Protein AF-A0A8T5PJ84-F1 (afdb_monomer_lite)

Radius of gyration: 14.17 Å; chains: 1; bounding box: 36×27×32 Å

Sequence (69 aa):
MEDRILKEIKAELIKDKKFREELSIALITEILESNDLNISEEEVNKKVKRIFNELVDIKLQQKNILIES

Foldseek 3Di:
DVVVVLVVLLVVLVVDPVSVVVLVVVLVVVCVVVVCPPDDPVNSVVSSVVSSVVSSVVVVVVVVVVVVD

pLDDT: mean 84.64, std 12.78, range [39.69, 95.69]

Structure (mmCIF, N/CA/C/O backbone):
data_AF-A0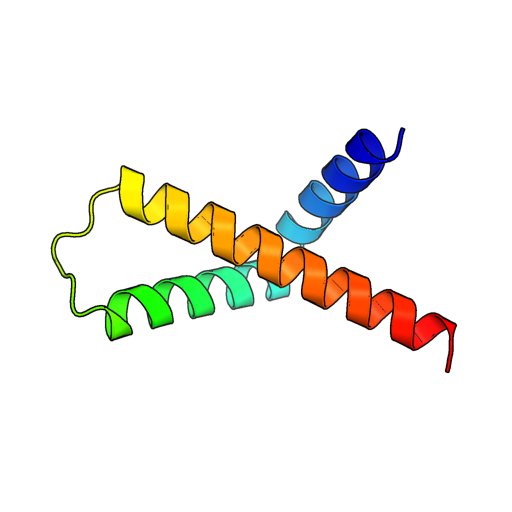A8T5PJ84-F1
#
_entry.id   AF-A0A8T5PJ84-F1
#
loop_
_atom_site.group_PDB
_atom_site.id
_atom_site.type_symbol
_atom_site.label_atom_id
_atom_site.label_alt_id
_atom_site.label_comp_id
_atom_site.label_asym_id
_atom_site.label_entity_id
_atom_site.label_seq_id
_atom_site.pdbx_PDB_ins_code
_atom_site.Cartn_x
_atom_site.Cartn_y
_atom_site.Cartn_z
_atom_site.occupancy
_atom_site.B_iso_or_equiv
_atom_site.auth_seq_id
_atom_site.auth_comp_id
_atom_site.auth_asym_id
_atom_site.auth_atom_id
_atom_site.pdbx_PDB_model_num
ATOM 1 N N . MET A 1 1 ? -8.244 19.681 11.155 1.00 61.22 1 MET A N 1
ATOM 2 C CA . MET A 1 1 ? -8.271 18.729 12.291 1.00 61.22 1 MET A CA 1
ATOM 3 C C . MET A 1 1 ? -8.296 17.296 11.769 1.00 61.22 1 MET A C 1
ATOM 5 O O . MET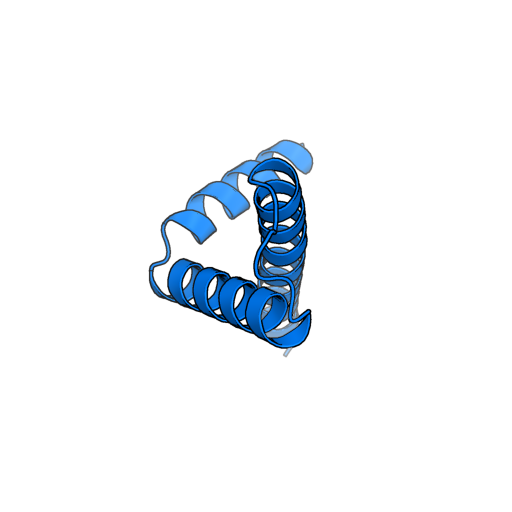 A 1 1 ? -7.438 16.520 12.166 1.00 61.22 1 MET A O 1
ATOM 9 N N . GLU A 1 2 ? -9.166 16.990 10.802 1.00 61.97 2 GLU A N 1
ATOM 10 C CA . GLU A 1 2 ? -9.242 15.690 10.107 1.00 61.97 2 GLU A CA 1
ATOM 11 C C . GLU A 1 2 ? -7.919 15.244 9.457 1.00 61.97 2 GLU A C 1
ATOM 13 O O . GLU A 1 2 ? -7.483 14.119 9.684 1.00 61.97 2 GLU A O 1
ATOM 18 N N . ASP A 1 3 ? -7.193 16.141 8.780 1.00 76.19 3 ASP A N 1
ATOM 19 C CA . ASP A 1 3 ? -5.880 15.828 8.179 1.00 76.19 3 ASP A CA 1
ATOM 20 C C . ASP A 1 3 ? -4.829 15.315 9.172 1.00 76.19 3 ASP A C 1
ATOM 22 O O . ASP A 1 3 ? -3.941 14.539 8.815 1.00 76.19 3 ASP A O 1
ATOM 26 N N . ARG A 1 4 ? -4.893 15.767 10.429 1.00 79.62 4 ARG A N 1
ATOM 27 C CA . ARG A 1 4 ? -3.955 15.334 11.470 1.00 79.62 4 ARG A CA 1
ATOM 28 C C . ARG A 1 4 ? -4.286 13.917 11.937 1.00 79.62 4 ARG A C 1
ATOM 30 O O . ARG A 1 4 ? -3.379 13.100 12.051 1.00 79.62 4 ARG A O 1
ATOM 37 N N . ILE A 1 5 ? -5.571 13.622 12.116 1.00 79.12 5 ILE A N 1
ATOM 38 C CA . ILE A 1 5 ? -6.062 12.294 12.505 1.00 79.12 5 ILE A CA 1
ATOM 39 C C . ILE A 1 5 ? -5.737 11.272 11.410 1.00 79.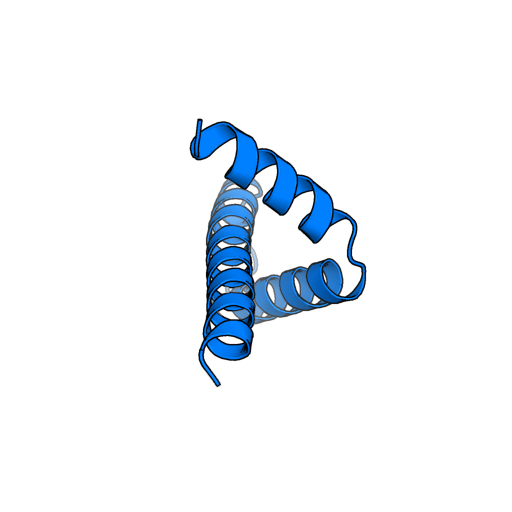12 5 ILE A C 1
ATOM 41 O O . ILE A 1 5 ? -5.210 10.201 11.698 1.00 79.12 5 ILE A O 1
ATOM 45 N N . LEU A 1 6 ? -5.956 11.624 10.139 1.00 80.50 6 LEU A N 1
ATOM 46 C CA . LEU A 1 6 ? -5.627 10.741 9.020 1.00 80.50 6 LEU A CA 1
ATOM 47 C C . LEU A 1 6 ? -4.125 10.416 8.963 1.00 80.50 6 LEU A C 1
ATOM 49 O 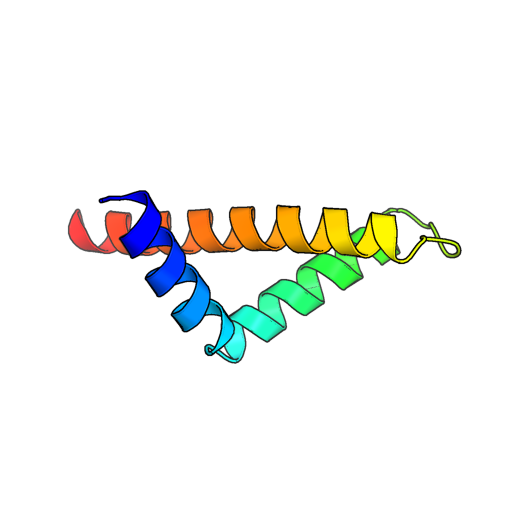O . LEU A 1 6 ? -3.747 9.280 8.677 1.00 80.50 6 LEU A O 1
ATOM 53 N N . LYS A 1 7 ? -3.256 11.390 9.261 1.00 84.25 7 LYS A N 1
ATOM 54 C CA . LYS A 1 7 ? -1.803 11.166 9.349 1.00 84.25 7 LYS A CA 1
ATOM 55 C C . LYS A 1 7 ? -1.430 10.209 10.480 1.00 84.25 7 LYS A C 1
ATOM 57 O O . LYS A 1 7 ? -0.591 9.338 10.268 1.00 84.25 7 LYS A O 1
ATOM 62 N N . GLU A 1 8 ? -2.052 10.347 11.647 1.00 85.25 8 GLU A N 1
ATOM 63 C CA . GLU A 1 8 ? -1.824 9.458 12.794 1.00 85.25 8 GLU A CA 1
ATOM 64 C C . GLU A 1 8 ? -2.277 8.021 12.478 1.00 85.25 8 GLU A C 1
ATOM 66 O O . GLU A 1 8 ? -1.517 7.078 12.683 1.00 85.25 8 GLU A O 1
ATOM 71 N N . ILE A 1 9 ? -3.447 7.848 11.852 1.00 83.88 9 ILE A N 1
ATOM 72 C CA . ILE A 1 9 ? -3.943 6.531 11.418 1.00 83.88 9 ILE A CA 1
ATOM 73 C C . ILE A 1 9 ? -2.997 5.885 10.401 1.00 83.88 9 ILE A C 1
ATOM 75 O O . ILE A 1 9 ? -2.656 4.709 10.530 1.00 83.88 9 ILE A O 1
ATOM 79 N N . LYS A 1 10 ? -2.542 6.647 9.401 1.00 85.56 10 LYS A N 1
ATOM 80 C CA . LYS A 1 10 ? -1.575 6.166 8.404 1.00 85.56 10 LYS A CA 1
ATOM 81 C C . LYS A 1 10 ? -0.269 5.706 9.057 1.00 85.56 10 LYS A C 1
ATOM 83 O O . LYS A 1 10 ? 0.271 4.673 8.666 1.00 85.56 10 LYS A O 1
ATOM 88 N N . ALA A 1 11 ? 0.216 6.441 10.058 1.00 87.50 11 ALA A N 1
ATOM 89 C CA . ALA A 1 11 ? 1.421 6.079 10.798 1.00 87.50 11 ALA A CA 1
ATOM 90 C C . ALA A 1 11 ? 1.249 4.773 11.591 1.00 87.50 11 ALA A C 1
ATOM 92 O O . ALA A 1 11 ? 2.168 3.956 11.621 1.00 87.50 11 ALA A O 1
ATOM 93 N N . GLU A 1 12 ? 0.080 4.549 12.193 1.00 87.81 12 GLU A N 1
ATOM 94 C CA . GLU A 1 12 ? -0.220 3.306 12.911 1.00 87.81 12 GLU A CA 1
ATOM 95 C C . GLU A 1 12 ? -0.408 2.113 11.966 1.00 87.81 12 GLU A C 1
ATOM 97 O O . GLU A 1 12 ? 0.130 1.037 12.222 1.00 87.81 12 GLU A O 1
ATOM 102 N N . LEU A 1 13 ? -1.080 2.297 10.826 1.00 87.38 13 LEU A N 1
ATOM 103 C CA . LEU A 1 13 ? -1.247 1.236 9.825 1.00 87.38 13 LEU A CA 1
ATOM 104 C C . LEU A 1 13 ? 0.092 0.766 9.250 1.00 87.38 13 LEU A C 1
ATOM 106 O O . LEU A 1 13 ? 0.300 -0.428 9.074 1.00 87.38 13 LEU A O 1
ATOM 110 N N . ILE A 1 14 ? 1.049 1.674 9.042 1.00 86.06 14 ILE A N 1
ATOM 111 C CA . ILE A 1 14 ? 2.406 1.299 8.618 1.00 86.06 14 ILE A CA 1
ATOM 112 C C . ILE A 1 14 ? 3.129 0.430 9.654 1.00 86.06 14 ILE A C 1
ATOM 114 O O . ILE A 1 14 ? 3.991 -0.365 9.276 1.00 86.06 14 ILE A O 1
ATOM 118 N N . LYS A 1 15 ? 2.801 0.540 10.948 1.00 90.25 15 LYS A N 1
ATOM 119 C CA . LYS A 1 15 ? 3.386 -0.303 12.004 1.00 90.25 15 LYS A CA 1
ATOM 120 C C . LYS A 1 15 ? 2.780 -1.706 12.034 1.00 90.25 15 LYS A C 1
ATOM 122 O O . LYS A 1 15 ? 3.460 -2.633 12.483 1.00 90.25 15 LYS A O 1
ATOM 127 N N . ASP A 1 16 ? 1.583 -1.898 11.488 1.00 91.62 16 ASP A N 1
ATOM 128 C CA . ASP A 1 16 ? 0.946 -3.206 11.362 1.00 91.62 16 ASP A CA 1
ATOM 129 C C . ASP A 1 16 ? 1.693 -4.081 10.337 1.00 91.62 16 ASP A C 1
ATOM 131 O O . ASP A 1 16 ? 1.857 -3.737 9.164 1.00 91.62 16 ASP A O 1
ATOM 135 N N . LYS A 1 17 ? 2.183 -5.239 10.795 1.00 93.44 17 LYS A N 1
ATOM 136 C CA . LYS A 1 17 ? 2.919 -6.188 9.951 1.00 93.44 17 LYS A CA 1
ATOM 137 C C . LYS A 1 17 ? 2.055 -6.725 8.808 1.00 93.44 17 LYS A C 1
ATOM 139 O O . LYS A 1 17 ? 2.536 -6.775 7.681 1.00 93.44 17 LYS A O 1
ATOM 144 N N . LYS A 1 18 ? 0.805 -7.095 9.091 1.00 92.06 18 LYS A N 1
ATOM 145 C CA . LYS A 1 18 ? -0.116 -7.651 8.097 1.00 92.06 18 LYS A CA 1
ATOM 146 C C . LYS A 1 18 ? -0.430 -6.610 7.027 1.00 92.06 18 LYS A C 1
ATOM 148 O O . LYS A 1 18 ? -0.429 -6.929 5.846 1.00 92.06 18 LYS A O 1
ATOM 153 N N . PHE A 1 19 ? -0.614 -5.354 7.428 1.00 92.81 19 PHE A N 1
ATOM 154 C CA . PHE A 1 19 ? -0.815 -4.255 6.484 1.00 92.81 19 PHE A CA 1
ATOM 155 C C . PHE A 1 19 ? 0.393 -4.059 5.552 1.00 92.81 19 PHE A C 1
ATOM 157 O O . PHE A 1 19 ? 0.223 -3.896 4.345 1.00 92.81 19 PHE A O 1
ATOM 164 N N . ARG A 1 20 ? 1.625 -4.114 6.078 1.00 92.94 20 ARG A N 1
ATOM 165 C CA . ARG A 1 20 ? 2.835 -4.027 5.237 1.00 92.94 20 ARG 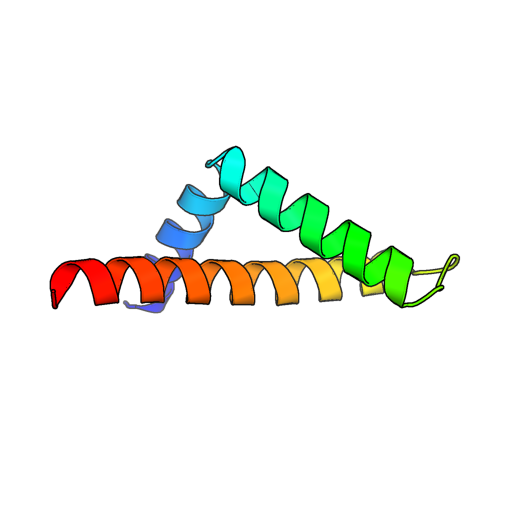A CA 1
ATOM 166 C C . ARG A 1 20 ? 2.970 -5.201 4.266 1.00 92.94 20 ARG A C 1
ATOM 168 O O . ARG A 1 20 ? 3.433 -5.003 3.144 1.00 92.94 20 ARG A O 1
ATOM 175 N N . GLU A 1 21 ? 2.591 -6.404 4.690 1.00 95.25 21 GLU A N 1
ATOM 176 C CA . GLU A 1 21 ? 2.575 -7.591 3.828 1.00 95.25 21 GLU A CA 1
ATOM 177 C C . GLU A 1 21 ? 1.533 -7.448 2.710 1.00 95.25 21 GLU A C 1
ATOM 179 O O . GLU A 1 21 ? 1.873 -7.651 1.548 1.00 95.25 21 GLU A O 1
ATOM 184 N N . GLU A 1 22 ? 0.312 -7.005 3.032 1.00 94.62 22 GLU A N 1
ATOM 185 C CA . GLU A 1 22 ? -0.744 -6.697 2.053 1.00 94.62 22 GLU A CA 1
ATOM 186 C C . GLU A 1 22 ? -0.271 -5.647 1.027 1.00 94.62 22 GLU A C 1
ATOM 188 O O . GLU A 1 22 ? -0.400 -5.864 -0.178 1.00 94.62 22 GLU A O 1
ATOM 193 N N . LEU A 1 23 ? 0.349 -4.552 1.487 1.00 94.38 23 LEU A N 1
ATOM 194 C CA . LEU A 1 23 ? 0.913 -3.512 0.617 1.00 94.38 23 LEU A CA 1
ATOM 195 C C . LEU A 1 23 ? 2.000 -4.061 -0.316 1.00 94.38 23 LEU A C 1
ATOM 197 O O . LEU A 1 23 ? 2.017 -3.740 -1.503 1.00 94.38 23 LEU A O 1
ATOM 201 N N . SER A 1 24 ? 2.904 -4.886 0.215 1.00 93.25 24 SER A N 1
ATOM 202 C CA . SER A 1 24 ? 4.005 -5.467 -0.563 1.00 93.25 24 SER A CA 1
ATOM 203 C C . SER A 1 24 ? 3.491 -6.433 -1.628 1.00 93.25 24 SER A C 1
ATOM 205 O O . SER A 1 24 ? 3.948 -6.382 -2.766 1.00 93.25 24 SER A O 1
ATOM 207 N N . ILE A 1 25 ? 2.520 -7.284 -1.279 1.00 95.69 25 ILE A N 1
ATOM 208 C CA . ILE A 1 25 ? 1.886 -8.214 -2.221 1.00 95.69 25 ILE A CA 1
ATOM 209 C C . ILE A 1 25 ? 1.196 -7.434 -3.339 1.00 95.69 25 ILE A C 1
ATOM 211 O O . ILE A 1 25 ? 1.463 -7.706 -4.504 1.00 95.69 25 ILE A O 1
ATOM 215 N N . ALA A 1 26 ? 0.378 -6.433 -3.002 1.00 94.88 26 ALA A N 1
ATOM 216 C CA . ALA A 1 26 ? -0.328 -5.623 -3.992 1.00 94.88 26 ALA A CA 1
ATOM 217 C C . ALA A 1 26 ? 0.635 -4.917 -4.964 1.00 94.88 26 ALA A C 1
ATOM 219 O O . ALA A 1 26 ? 0.408 -4.928 -6.172 1.00 94.88 26 ALA A O 1
ATOM 220 N N . LEU A 1 27 ? 1.742 -4.364 -4.453 1.00 93.06 27 LEU A N 1
ATOM 221 C CA . LEU A 1 27 ? 2.767 -3.736 -5.288 1.00 93.06 27 LEU A CA 1
ATOM 222 C C . LEU A 1 27 ? 3.440 -4.741 -6.232 1.00 93.06 27 LEU A C 1
ATOM 224 O O . LEU A 1 27 ? 3.595 -4.457 -7.417 1.00 93.06 27 LEU A O 1
ATOM 228 N N . ILE A 1 28 ? 3.848 -5.903 -5.713 1.00 91.50 28 ILE A N 1
ATOM 229 C CA . ILE A 1 28 ? 4.492 -6.952 -6.514 1.00 91.50 28 ILE A CA 1
ATOM 230 C C . ILE A 1 28 ? 3.536 -7.442 -7.601 1.00 91.50 28 ILE A C 1
ATOM 232 O O . ILE A 1 28 ? 3.946 -7.559 -8.752 1.00 91.50 28 ILE A O 1
ATOM 236 N N . THR A 1 29 ? 2.269 -7.688 -7.261 1.00 93.50 29 THR A N 1
ATOM 237 C CA . THR A 1 29 ? 1.246 -8.103 -8.224 1.00 93.50 29 THR A CA 1
ATOM 238 C C . THR A 1 29 ? 1.105 -7.089 -9.354 1.00 93.50 29 THR A C 1
ATOM 240 O O . THR A 1 29 ? 1.191 -7.479 -10.512 1.00 93.50 29 THR A O 1
ATOM 243 N N . GLU A 1 30 ? 0.989 -5.795 -9.049 1.00 91.88 30 GLU A N 1
ATOM 244 C CA . GLU A 1 30 ? 0.844 -4.765 -10.084 1.00 91.88 30 GLU A CA 1
ATOM 245 C C . GLU A 1 30 ? 2.075 -4.662 -10.999 1.00 91.88 30 GLU A C 1
ATOM 247 O O . GLU A 1 30 ? 1.927 -4.479 -12.206 1.00 91.88 30 GLU A O 1
ATOM 252 N N . ILE A 1 31 ? 3.288 -4.788 -10.447 1.00 89.19 31 ILE A N 1
ATOM 253 C CA . ILE A 1 31 ? 4.528 -4.772 -11.242 1.00 89.19 31 ILE A CA 1
ATOM 254 C C . ILE A 1 31 ? 4.604 -6.003 -12.156 1.00 89.19 31 ILE A C 1
ATOM 256 O O . ILE A 1 31 ? 4.996 -5.894 -13.318 1.00 89.19 31 ILE A O 1
ATOM 260 N N . LEU A 1 32 ? 4.222 -7.178 -11.647 1.00 89.00 32 LEU A N 1
ATOM 261 C CA . LEU A 1 32 ? 4.193 -8.406 -12.441 1.00 89.00 32 LEU A CA 1
ATOM 262 C C . LEU A 1 32 ? 3.138 -8.328 -13.554 1.00 89.00 32 LEU A C 1
ATOM 264 O O . LEU A 1 32 ? 3.410 -8.742 -14.677 1.00 89.00 32 LEU A O 1
ATOM 268 N N . GLU A 1 33 ? 1.962 -7.766 -13.272 1.00 90.38 33 GLU A N 1
ATOM 269 C CA . GLU A 1 33 ? 0.883 -7.593 -14.251 1.00 90.38 33 GLU A CA 1
ATOM 270 C C . GLU A 1 33 ? 1.220 -6.569 -15.339 1.00 90.38 33 GLU A C 1
ATOM 272 O O . GLU A 1 33 ? 0.824 -6.748 -16.492 1.00 90.38 33 GLU A O 1
ATOM 277 N N . SER A 1 34 ? 1.979 -5.516 -15.016 1.00 84.81 34 SER A N 1
ATOM 278 C CA . SER A 1 34 ? 2.371 -4.514 -16.010 1.00 84.81 34 SER A CA 1
ATOM 279 C C . SER A 1 34 ? 3.421 -5.018 -17.005 1.00 84.81 34 SER A C 1
ATOM 281 O O . SER A 1 34 ? 3.669 -4.333 -17.995 1.00 84.81 34 SER A O 1
ATOM 283 N N . ASN A 1 35 ? 4.031 -6.193 -16.769 1.00 80.69 35 ASN A N 1
ATOM 284 C CA . ASN A 1 35 ? 5.152 -6.742 -17.550 1.00 80.69 35 ASN A CA 1
ATOM 285 C C . ASN A 1 35 ? 6.301 -5.733 -17.766 1.00 80.69 35 ASN A C 1
ATOM 287 O O . ASN A 1 35 ? 7.077 -5.848 -18.718 1.00 80.69 35 ASN A O 1
ATOM 291 N N . ASP A 1 36 ? 6.413 -4.737 -16.884 1.00 79.44 36 ASP A N 1
ATOM 292 C CA . ASP A 1 36 ? 7.386 -3.656 -17.002 1.00 79.44 36 ASP A CA 1
ATOM 293 C C . ASP A 1 36 ? 8.594 -3.953 -16.117 1.00 79.44 36 ASP A C 1
ATOM 295 O O . ASP A 1 36 ? 8.634 -3.638 -14.927 1.00 79.44 36 ASP A O 1
ATOM 299 N N . LEU A 1 37 ? 9.587 -4.603 -16.720 1.00 73.06 37 LEU A N 1
ATOM 300 C CA . LEU A 1 37 ? 10.837 -4.968 -16.054 1.00 73.06 37 LEU A CA 1
ATOM 301 C C . LEU A 1 37 ? 11.788 -3.772 -15.869 1.00 73.06 37 LEU A C 1
ATOM 303 O O . LEU A 1 37 ? 12.775 -3.904 -15.150 1.00 73.06 37 LEU A O 1
ATOM 307 N N . ASN A 1 38 ? 11.501 -2.622 -16.493 1.00 84.06 38 ASN A N 1
ATOM 308 C CA . ASN A 1 38 ? 12.332 -1.414 -16.449 1.00 84.06 38 ASN A CA 1
ATOM 309 C C . ASN A 1 38 ? 11.619 -0.255 -15.741 1.00 84.06 38 ASN A C 1
ATOM 311 O O . ASN A 1 38 ? 11.812 0.915 -16.083 1.00 84.06 38 ASN A O 1
ATOM 315 N N . ILE A 1 39 ? 10.810 -0.578 -14.734 1.00 86.19 39 ILE A N 1
ATOM 316 C CA . ILE A 1 39 ? 10.126 0.425 -13.932 1.00 86.19 39 ILE A CA 1
ATOM 317 C C . ILE A 1 39 ? 11.136 1.300 -13.173 1.00 86.19 39 ILE A C 1
ATOM 319 O O . ILE A 1 39 ? 12.065 0.812 -12.526 1.00 86.19 39 ILE A O 1
ATOM 323 N N . SER A 1 40 ? 10.960 2.618 -13.256 1.00 91.75 40 SER A N 1
ATOM 324 C CA . SER A 1 40 ? 11.801 3.564 -12.525 1.00 91.75 40 SER A CA 1
ATOM 325 C C . SER A 1 40 ? 11.421 3.613 -11.044 1.00 91.75 40 SER A C 1
ATOM 327 O O . SER A 1 40 ? 10.274 3.370 -10.665 1.00 91.75 40 SER A O 1
ATOM 329 N N . GLU A 1 41 ? 12.368 4.006 -10.192 1.00 91.69 41 GLU A N 1
ATOM 330 C CA . GLU A 1 41 ? 12.099 4.224 -8.766 1.00 91.69 41 GLU A CA 1
ATOM 331 C C . GLU A 1 41 ? 10.983 5.263 -8.541 1.00 91.69 41 GLU A C 1
ATOM 333 O O . GLU A 1 41 ? 10.150 5.111 -7.646 1.00 91.69 41 GLU A O 1
ATOM 338 N N . GLU A 1 42 ? 10.917 6.305 -9.376 1.00 93.88 42 GLU A N 1
ATOM 339 C CA . GLU A 1 42 ? 9.856 7.315 -9.309 1.00 93.88 42 GLU A CA 1
ATOM 340 C C . GLU A 1 42 ? 8.471 6.696 -9.545 1.00 93.88 42 GLU A C 1
ATOM 342 O O . GLU A 1 42 ? 7.517 7.002 -8.824 1.00 93.88 42 GLU A O 1
ATOM 347 N N . GLU A 1 43 ? 8.364 5.801 -10.524 1.00 91.50 43 GLU A N 1
ATOM 348 C CA . GLU A 1 43 ? 7.109 5.137 -10.859 1.00 91.50 43 GLU A CA 1
ATOM 349 C C . GLU A 1 43 ? 6.696 4.134 -9.775 1.00 91.50 43 GLU A C 1
ATOM 351 O O . GLU A 1 43 ? 5.532 4.106 -9.364 1.00 91.50 43 GLU A O 1
ATOM 356 N N . VAL A 1 44 ? 7.657 3.395 -9.207 1.00 91.06 44 VAL A N 1
ATOM 357 C CA . VAL A 1 44 ? 7.420 2.551 -8.025 1.00 91.06 44 VAL A CA 1
ATOM 358 C C . VAL A 1 44 ? 6.879 3.390 -6.865 1.00 91.06 44 VAL A C 1
ATOM 360 O O . VAL A 1 44 ? 5.867 3.031 -6.263 1.00 91.06 44 VAL A O 1
ATOM 363 N N . ASN A 1 45 ? 7.488 4.542 -6.574 1.00 92.75 45 ASN A N 1
ATOM 364 C CA . ASN A 1 45 ? 7.048 5.420 -5.489 1.00 92.75 45 ASN A CA 1
ATOM 365 C C . ASN A 1 45 ? 5.618 5.947 -5.694 1.00 92.75 45 ASN A C 1
ATOM 367 O O . ASN A 1 45 ? 4.839 6.024 -4.735 1.00 92.75 45 ASN A O 1
ATOM 371 N N . LYS A 1 46 ? 5.237 6.280 -6.935 1.00 93.19 46 LYS A N 1
ATOM 372 C CA . LYS A 1 46 ? 3.858 6.674 -7.271 1.00 93.19 46 LYS A CA 1
ATOM 373 C C . LYS A 1 46 ? 2.875 5.534 -7.013 1.00 93.19 46 LYS A C 1
ATOM 375 O O . LYS A 1 46 ? 1.856 5.761 -6.354 1.00 93.19 46 LYS A O 1
ATOM 380 N N . LYS A 1 47 ? 3.201 4.318 -7.462 1.00 93.50 47 LYS A N 1
ATOM 381 C CA . LYS A 1 47 ? 2.376 3.119 -7.249 1.00 93.50 47 LYS A CA 1
ATOM 382 C C . LYS A 1 47 ? 2.217 2.801 -5.767 1.00 93.50 47 LYS A C 1
ATOM 384 O O . LYS A 1 47 ? 1.088 2.708 -5.295 1.00 93.50 47 LYS A O 1
ATOM 389 N N . VAL A 1 48 ? 3.311 2.766 -5.003 1.00 93.94 48 VAL A N 1
ATOM 390 C CA . VAL A 1 48 ? 3.276 2.555 -3.544 1.00 93.94 48 VAL A CA 1
ATOM 391 C C . VAL A 1 48 ? 2.342 3.553 -2.867 1.00 93.94 48 VAL A C 1
ATOM 393 O O . VAL A 1 48 ? 1.493 3.158 -2.071 1.00 93.94 48 VAL A O 1
ATOM 396 N N . LYS A 1 49 ? 2.455 4.847 -3.194 1.00 93.25 49 LYS A N 1
ATOM 397 C CA . LYS A 1 49 ? 1.615 5.888 -2.587 1.00 93.25 49 LYS A CA 1
ATOM 398 C C . LYS A 1 49 ? 0.134 5.704 -2.918 1.00 93.25 49 LYS A C 1
ATOM 400 O O . LYS A 1 49 ? -0.706 5.923 -2.045 1.00 93.25 49 LYS A O 1
ATOM 405 N N . ARG A 1 50 ? -0.186 5.325 -4.159 1.00 95.56 50 ARG A N 1
ATOM 406 C CA . ARG A 1 50 ? -1.557 5.044 -4.601 1.00 95.56 50 ARG A CA 1
ATOM 407 C C . ARG A 1 50 ? -2.136 3.843 -3.850 1.00 95.56 50 ARG A C 1
ATOM 409 O O . ARG A 1 50 ? -3.121 4.014 -3.137 1.00 95.56 50 ARG A O 1
ATOM 416 N N . ILE A 1 51 ? -1.468 2.689 -3.924 1.00 94.50 51 ILE A N 1
ATOM 417 C CA . ILE A 1 51 ? 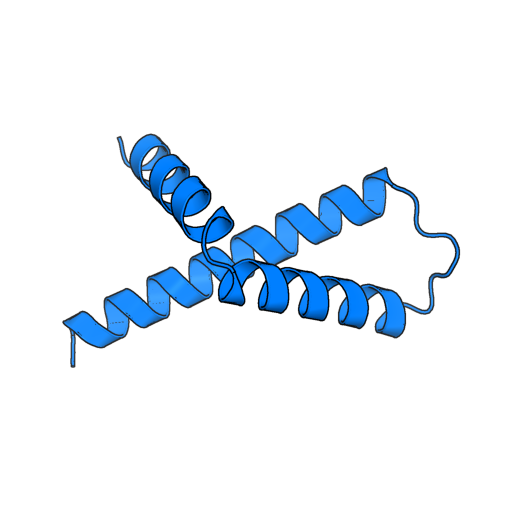-1.894 1.437 -3.275 1.00 94.50 51 ILE A CA 1
ATOM 418 C C . ILE A 1 51 ? -2.039 1.633 -1.762 1.00 94.50 51 ILE A C 1
ATOM 420 O O . ILE A 1 51 ? -3.012 1.189 -1.160 1.00 94.50 51 ILE A O 1
ATOM 424 N N . PHE A 1 52 ? -1.097 2.339 -1.132 1.00 93.50 52 PHE A N 1
ATOM 425 C CA . PHE A 1 52 ? -1.164 2.633 0.296 1.00 93.50 52 PHE A CA 1
ATOM 426 C C . PHE A 1 52 ? -2.448 3.380 0.673 1.00 93.50 52 PHE A C 1
ATOM 428 O O . PHE A 1 52 ? -3.096 3.011 1.649 1.00 93.50 52 PHE A O 1
ATOM 435 N N . ASN A 1 53 ? -2.827 4.416 -0.083 1.00 90.69 53 ASN A N 1
ATOM 436 C CA . ASN A 1 53 ? -4.055 5.159 0.201 1.00 90.69 53 ASN A CA 1
ATOM 437 C C . ASN A 1 53 ? -5.300 4.287 -0.007 1.00 90.69 53 ASN A C 1
ATOM 439 O O . ASN A 1 53 ? -6.163 4.280 0.862 1.00 90.69 53 ASN A O 1
ATOM 443 N N . GLU A 1 54 ? -5.349 3.499 -1.082 1.00 92.88 54 GLU A N 1
ATOM 444 C CA . GLU A 1 54 ? -6.463 2.579 -1.354 1.00 92.88 54 GLU A CA 1
ATOM 445 C C . GLU A 1 54 ? -6.651 1.562 -0.220 1.00 92.88 54 GLU A C 1
ATOM 447 O O . GLU A 1 54 ? -7.763 1.356 0.264 1.00 92.88 54 GLU A O 1
ATOM 452 N N . LEU A 1 55 ? -5.559 0.971 0.272 1.00 92.00 55 LEU A N 1
ATOM 453 C CA . LEU A 1 55 ? -5.611 0.043 1.401 1.00 92.00 55 LEU A CA 1
ATOM 454 C C . LEU A 1 55 ? -6.050 0.728 2.699 1.00 92.00 55 LEU A C 1
ATOM 456 O O . LEU A 1 55 ? -6.822 0.147 3.461 1.00 92.00 55 LEU A O 1
ATOM 460 N N . VAL A 1 56 ? -5.585 1.953 2.966 1.00 89.75 56 VAL A N 1
ATOM 461 C CA . VAL A 1 56 ? -6.036 2.739 4.127 1.00 89.75 56 VAL A CA 1
ATOM 462 C C . VAL A 1 56 ? -7.543 2.973 4.054 1.00 89.75 56 VAL A C 1
ATOM 464 O O . VAL A 1 56 ? -8.236 2.727 5.042 1.00 89.75 56 VAL A O 1
ATOM 467 N N . ASP A 1 57 ? -8.055 3.379 2.894 1.00 88.44 57 ASP A N 1
ATOM 468 C CA . ASP A 1 57 ? -9.476 3.661 2.693 1.00 88.44 57 ASP A CA 1
ATOM 469 C C . ASP A 1 57 ? -10.329 2.400 2.895 1.00 88.44 57 ASP A C 1
ATOM 471 O O . ASP A 1 57 ? -11.317 2.438 3.630 1.00 88.44 57 ASP A O 1
ATOM 475 N N . ILE A 1 58 ? -9.897 1.251 2.360 1.00 89.38 58 ILE A N 1
ATOM 476 C CA . ILE A 1 58 ? -10.557 -0.047 2.582 1.00 89.38 58 ILE A CA 1
ATOM 477 C C . ILE A 1 58 ? -10.608 -0.392 4.076 1.00 89.38 58 ILE A C 1
ATOM 479 O O . ILE A 1 58 ? -11.658 -0.784 4.588 1.00 89.38 58 ILE A O 1
ATOM 483 N N . LYS A 1 59 ? -9.494 -0.244 4.808 1.00 85.94 59 LYS A N 1
ATOM 484 C CA . LYS A 1 59 ? -9.454 -0.553 6.250 1.00 85.94 59 LYS A CA 1
ATOM 485 C C . LYS A 1 59 ? -10.339 0.395 7.061 1.00 85.94 59 LYS A C 1
ATOM 487 O O . LYS A 1 59 ? -10.972 -0.042 8.022 1.00 85.94 59 LYS A O 1
ATOM 492 N N . LEU A 1 60 ? -10.390 1.674 6.693 1.00 84.00 60 LEU A N 1
ATOM 493 C CA . LEU A 1 60 ? -11.267 2.659 7.328 1.00 84.00 60 LEU A CA 1
ATOM 494 C C . LEU A 1 60 ? -12.743 2.323 7.095 1.00 84.00 60 LEU A C 1
ATOM 496 O O . LEU A 1 60 ? -13.521 2.313 8.047 1.00 84.00 60 LEU A O 1
ATOM 500 N N . GLN A 1 61 ? -13.114 1.967 5.863 1.00 83.75 61 GLN A N 1
ATOM 501 C CA . GLN A 1 61 ? -14.469 1.526 5.530 1.00 83.75 61 GLN A CA 1
ATOM 502 C C . GLN A 1 61 ? -14.858 0.254 6.290 1.00 83.75 61 GLN A C 1
ATOM 504 O O . GLN A 1 61 ? -15.927 0.212 6.889 1.00 83.75 61 GLN A O 1
ATOM 509 N N . GLN A 1 62 ? -13.980 -0.753 6.347 1.00 80.31 62 GLN A N 1
ATOM 510 C CA . GLN A 1 62 ? -14.224 -1.982 7.114 1.00 80.31 62 GLN A CA 1
ATOM 511 C C . GLN A 1 62 ? -14.477 -1.704 8.601 1.00 80.31 62 GLN A C 1
ATOM 513 O O . GLN A 1 62 ? -15.357 -2.321 9.198 1.00 80.31 62 GLN A O 1
ATOM 518 N N . LYS A 1 63 ? -13.735 -0.765 9.203 1.00 75.56 63 LYS A N 1
ATOM 519 C CA . LYS A 1 63 ? -13.955 -0.361 10.599 1.00 75.56 63 LYS A CA 1
ATOM 520 C C . LYS A 1 63 ? -15.273 0.384 10.805 1.00 75.56 63 LYS A C 1
ATOM 522 O O . LYS A 1 63 ? -15.912 0.151 11.822 1.00 75.56 63 LYS A O 1
ATOM 527 N N . ASN A 1 64 ? -15.680 1.241 9.870 1.00 64.31 64 ASN A N 1
ATOM 528 C CA . ASN A 1 64 ? -16.961 1.947 9.959 1.00 64.31 64 ASN A CA 1
ATOM 529 C C . ASN A 1 64 ? -18.155 1.001 9.771 1.00 64.31 64 ASN A C 1
ATOM 531 O O . ASN A 1 64 ? -19.123 1.104 10.514 1.00 64.31 64 ASN A O 1
ATOM 535 N N . ILE A 1 65 ? -18.059 0.027 8.860 1.00 52.44 65 ILE A N 1
ATOM 536 C CA . ILE A 1 65 ? -19.101 -0.995 8.664 1.00 52.44 65 ILE A CA 1
ATOM 537 C C . ILE A 1 65 ? -19.298 -1.830 9.940 1.00 52.44 65 ILE A C 1
ATOM 539 O O . ILE A 1 65 ? -20.431 -2.120 10.300 1.00 52.44 65 ILE A O 1
ATOM 543 N N . LEU A 1 66 ? -18.220 -2.152 10.666 1.00 51.34 66 LEU A N 1
ATOM 544 C CA . LEU A 1 66 ? -18.278 -2.871 11.950 1.00 51.34 66 LEU A CA 1
ATOM 545 C C . LEU A 1 66 ? -18.946 -2.084 13.095 1.00 51.34 66 LEU A C 1
ATOM 547 O O . LEU A 1 66 ? -19.239 -2.680 14.127 1.00 51.34 66 LEU A O 1
ATOM 551 N N . ILE A 1 67 ? -19.130 -0.766 12.962 1.00 51.06 67 ILE A N 1
ATOM 552 C CA . ILE A 1 67 ? -19.779 0.078 13.982 1.00 51.06 67 ILE A CA 1
ATOM 553 C C . ILE A 1 67 ? -21.292 0.197 13.724 1.00 51.06 67 ILE A C 1
ATOM 555 O O . ILE A 1 67 ? -22.050 0.451 14.658 1.00 51.06 67 ILE A O 1
ATOM 559 N N . GLU A 1 68 ? -21.738 0.003 12.479 1.00 44.62 68 GLU A N 1
ATOM 560 C CA . GLU A 1 68 ? -23.145 0.143 12.069 1.00 44.62 68 GLU A CA 1
ATOM 561 C C . GLU A 1 68 ? -23.926 -1.186 12.025 1.00 44.62 68 GLU A C 1
ATOM 563 O O . GLU A 1 68 ? -25.149 -1.166 11.873 1.00 44.62 68 GLU A O 1
ATOM 568 N N . SER A 1 69 ? -23.244 -2.327 12.173 1.00 39.69 69 SER A N 1
ATOM 569 C CA . SER A 1 69 ? -23.816 -3.685 12.238 1.00 39.69 69 SER A CA 1
ATOM 570 C C . SER A 1 69 ? -23.904 -4.222 13.661 1.00 39.69 69 SER A C 1
ATOM 572 O O . SER A 1 69 ? -24.944 -4.829 13.999 1.00 39.69 69 SER A O 1
#

Secondary structure (DSSP, 8-state):
-HHHHHHHHHHHHHH-HHHHHHHHHHHHHHHHHTT-TT--HHHHHHHHHHHHHHHHHHHHHHHHHHHH-